Protein AF-A0A497IGQ2-F1 (afdb_monomer_lite)

Structure (mmCIF,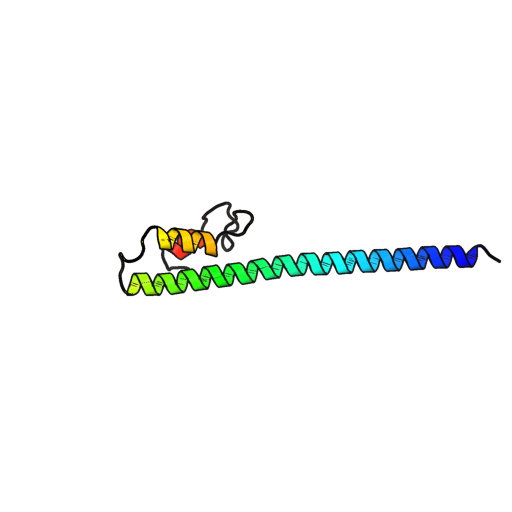 N/CA/C/O backbone):
data_AF-A0A497IGQ2-F1
#
_entry.id   AF-A0A497IGQ2-F1
#
loop_
_atom_site.group_PDB
_atom_site.id
_atom_site.type_symbol
_atom_site.label_atom_id
_atom_site.label_alt_id
_atom_site.label_comp_id
_atom_site.label_asym_id
_atom_site.label_entity_id
_atom_site.label_seq_id
_atom_site.pdbx_PDB_ins_code
_atom_site.Cartn_x
_atom_site.Cartn_y
_atom_site.Cartn_z
_atom_site.occupancy
_atom_site.B_iso_or_equiv
_atom_site.auth_seq_id
_atom_site.auth_comp_id
_atom_site.auth_asym_id
_atom_site.auth_atom_id
_atom_site.pdbx_PDB_model_num
ATOM 1 N N . MET A 1 1 ? -37.946 -3.714 52.443 1.00 49.78 1 MET A N 1
ATOM 2 C CA . MET A 1 1 ? -36.500 -3.539 52.166 1.00 49.78 1 MET A CA 1
ATOM 3 C C . MET A 1 1 ? -35.970 -4.468 51.050 1.00 49.78 1 MET A C 1
ATOM 5 O O . MET A 1 1 ? -34.828 -4.883 51.123 1.00 49.78 1 MET A O 1
ATOM 9 N N . LYS A 1 2 ? -36.745 -4.799 49.996 1.00 54.12 2 LYS A N 1
ATOM 10 C CA . LYS A 1 2 ? -36.279 -5.666 48.879 1.00 54.12 2 LYS A CA 1
ATOM 11 C C . LYS A 1 2 ? -36.081 -4.937 47.535 1.00 54.12 2 LYS A C 1
ATOM 13 O O . LYS A 1 2 ? -35.530 -5.515 46.613 1.00 54.12 2 LYS A O 1
ATOM 18 N N . ALA A 1 3 ? -36.521 -3.680 47.420 1.00 53.00 3 ALA A N 1
ATOM 19 C CA . ALA A 1 3 ? -36.462 -2.915 46.169 1.00 53.00 3 ALA A CA 1
ATOM 20 C C . ALA A 1 3 ? -35.161 -2.105 45.986 1.00 53.00 3 ALA A C 1
ATOM 22 O O . ALA A 1 3 ? -34.779 -1.829 44.855 1.00 53.00 3 ALA A O 1
ATOM 23 N N . GLN A 1 4 ? -34.458 -1.754 47.072 1.00 56.03 4 GLN A N 1
ATOM 24 C CA . GLN A 1 4 ? -33.190 -1.007 46.992 1.00 56.03 4 GLN A CA 1
ATOM 25 C C . GLN A 1 4 ? -32.068 -1.840 46.358 1.00 56.03 4 GLN A C 1
ATOM 27 O O . GLN A 1 4 ? -31.356 -1.345 45.494 1.00 56.03 4 GLN A O 1
ATOM 32 N N . THR A 1 5 ? -31.994 -3.131 46.686 1.00 60.50 5 THR A N 1
ATOM 33 C CA . THR A 1 5 ? -30.970 -4.052 46.168 1.00 60.50 5 THR A CA 1
ATOM 34 C C . THR A 1 5 ? -31.113 -4.316 44.665 1.00 60.50 5 THR A C 1
ATOM 36 O O . THR A 1 5 ? -30.126 -4.562 43.979 1.00 60.50 5 THR A O 1
ATOM 39 N N . ALA A 1 6 ? -32.338 -4.246 44.132 1.00 63.81 6 ALA A N 1
ATOM 40 C CA . ALA A 1 6 ? -32.607 -4.438 42.707 1.00 63.81 6 ALA A CA 1
ATOM 41 C C . ALA A 1 6 ? -32.174 -3.228 41.860 1.00 63.81 6 ALA A C 1
ATOM 43 O O . ALA A 1 6 ? -31.665 -3.406 40.754 1.00 63.81 6 ALA A O 1
ATOM 44 N N . MET A 1 7 ? -32.332 -2.004 42.384 1.00 66.56 7 MET A N 1
ATOM 45 C CA . MET A 1 7 ? -31.841 -0.801 41.704 1.00 66.56 7 MET A CA 1
ATOM 46 C C . MET A 1 7 ? -30.314 -0.754 41.659 1.00 66.56 7 MET A C 1
ATOM 48 O O . MET A 1 7 ? -29.754 -0.435 40.615 1.00 66.56 7 MET A O 1
ATOM 52 N N . GLU A 1 8 ? -29.634 -1.122 42.746 1.00 68.69 8 GLU A N 1
ATOM 53 C CA . GLU A 1 8 ? -28.165 -1.173 42.770 1.00 68.69 8 GLU A CA 1
ATOM 54 C C . GLU A 1 8 ? -27.611 -2.154 41.728 1.00 68.69 8 GLU A C 1
ATOM 56 O O . GLU A 1 8 ? -26.659 -1.832 41.018 1.00 68.69 8 GLU A O 1
ATOM 61 N N . TYR A 1 9 ? -28.258 -3.311 41.560 1.00 75.75 9 TYR A N 1
ATOM 62 C CA . TYR A 1 9 ? -27.878 -4.297 40.545 1.00 75.75 9 TYR A CA 1
ATOM 63 C C . TYR A 1 9 ? -28.080 -3.795 39.108 1.00 75.75 9 TYR A C 1
ATOM 65 O O . TYR A 1 9 ? -27.247 -4.056 38.236 1.00 75.75 9 TYR A O 1
ATOM 73 N N . LEU A 1 10 ? -29.161 -3.053 38.847 1.00 79.19 10 LEU A N 1
ATOM 74 C CA . LEU A 1 10 ? -29.413 -2.445 37.535 1.00 79.19 10 LEU A CA 1
ATOM 75 C C . LEU A 1 10 ? -28.376 -1.370 37.192 1.00 79.19 10 LEU A C 1
ATOM 77 O O . LEU A 1 10 ? -27.902 -1.306 36.059 1.00 79.19 10 LEU A O 1
ATOM 81 N N . VAL A 1 11 ? -27.976 -0.560 38.172 1.00 82.88 11 VAL A N 1
ATOM 82 C CA . VAL A 1 11 ? -26.938 0.461 37.973 1.00 82.88 11 VAL A CA 1
ATOM 83 C C . VAL A 1 11 ? -25.580 -0.195 37.717 1.00 82.88 11 VAL A C 1
ATOM 85 O O . VAL A 1 11 ? -24.898 0.166 36.760 1.00 82.88 11 VAL A O 1
ATOM 88 N N . LEU A 1 12 ? -25.210 -1.207 38.506 1.00 82.31 12 LEU A N 1
ATOM 89 C CA . LEU A 1 12 ? -23.964 -1.957 38.318 1.00 82.31 12 LEU A CA 1
ATOM 90 C C . LEU A 1 12 ? -23.889 -2.624 36.941 1.00 82.31 12 LEU A C 1
ATOM 92 O O . LEU A 1 12 ? -22.876 -2.506 36.254 1.00 82.31 12 LEU A O 1
ATOM 96 N N . THR A 1 13 ? -24.961 -3.281 36.503 1.00 82.12 13 THR A N 1
ATOM 97 C CA . THR A 1 13 ? -24.997 -3.931 35.182 1.00 82.12 13 THR A CA 1
ATOM 98 C C . THR A 1 13 ? -24.917 -2.922 34.036 1.00 82.12 13 THR A C 1
ATOM 100 O O . THR A 1 13 ? -24.182 -3.161 33.078 1.00 82.12 13 THR A O 1
ATOM 103 N N . ALA A 1 14 ? -25.580 -1.767 34.147 1.00 82.44 14 ALA A N 1
ATOM 104 C CA . ALA A 1 14 ? -25.483 -0.692 33.157 1.00 82.44 14 ALA A CA 1
ATOM 105 C C . ALA A 1 14 ? -24.066 -0.092 33.067 1.00 82.44 14 ALA A C 1
ATOM 107 O O . ALA A 1 14 ? -23.559 0.154 31.968 1.00 82.44 14 ALA A O 1
ATOM 108 N N . VAL A 1 15 ? -23.395 0.101 34.206 1.00 85.38 15 VAL A N 1
ATOM 109 C CA . VAL A 1 15 ? -22.004 0.585 34.250 1.00 85.38 15 VAL A CA 1
ATOM 110 C C . VAL A 1 15 ? -21.049 -0.436 33.628 1.00 85.38 15 VAL A C 1
ATOM 112 O O . VAL A 1 15 ? -20.199 -0.079 32.818 1.00 85.38 15 VAL A O 1
ATOM 115 N N . VAL A 1 16 ? -21.211 -1.724 33.933 1.00 86.50 16 VAL A N 1
ATOM 116 C CA . VAL A 1 16 ? -20.370 -2.772 33.334 1.00 86.50 16 VAL A CA 1
ATOM 117 C C . VAL A 1 16 ? -20.580 -2.847 31.819 1.00 86.50 16 VAL A C 1
ATOM 119 O O . VAL A 1 16 ? -19.604 -2.881 31.072 1.00 86.50 16 VAL A O 1
ATOM 122 N N . LEU A 1 17 ? -21.829 -2.806 31.346 1.00 85.62 17 LEU A N 1
ATOM 123 C CA . LEU A 1 17 ? -22.141 -2.821 29.912 1.00 85.62 17 LEU A CA 1
ATOM 124 C C . LEU A 1 17 ? -21.536 -1.622 29.175 1.00 85.62 17 LEU A C 1
ATOM 126 O O . LEU A 1 17 ? -20.938 -1.796 28.114 1.00 85.62 17 LEU A O 1
ATOM 130 N N . THR A 1 18 ? -21.639 -0.423 29.751 1.00 82.12 18 THR A N 1
ATOM 131 C CA . THR A 1 18 ? -21.052 0.786 29.155 1.00 82.12 18 THR A CA 1
ATOM 132 C C . THR A 1 18 ? -19.528 0.703 29.089 1.00 82.12 18 THR A C 1
ATOM 134 O O . THR A 1 18 ? -18.958 0.958 28.025 1.00 82.12 18 THR A O 1
ATOM 137 N N . ILE A 1 19 ? -18.858 0.246 30.152 1.00 85.62 19 ILE A N 1
ATOM 138 C CA . ILE A 1 19 ? -17.400 0.034 30.141 1.00 85.62 19 ILE A CA 1
ATOM 139 C C . ILE A 1 19 ? -17.003 -0.966 29.048 1.00 85.62 19 ILE A C 1
ATOM 141 O O . ILE A 1 19 ? -16.099 -0.677 28.264 1.00 85.62 19 ILE A O 1
ATOM 145 N N . VAL A 1 20 ? -17.698 -2.104 28.942 1.00 85.38 20 VAL A N 1
ATOM 146 C CA . VAL A 1 20 ? -17.419 -3.116 27.909 1.00 85.38 20 VAL A CA 1
ATOM 147 C C . VAL A 1 20 ? -17.550 -2.514 26.511 1.00 85.38 20 VAL A C 1
ATOM 149 O O . VAL A 1 20 ? -16.637 -2.668 25.702 1.00 85.38 20 VAL A O 1
ATOM 152 N N . THR A 1 21 ? -18.620 -1.763 26.232 1.00 82.19 21 THR A N 1
ATOM 153 C CA . THR A 1 21 ? -18.795 -1.127 24.915 1.00 82.19 21 THR A CA 1
ATOM 154 C C . THR A 1 21 ? -17.698 -0.119 24.581 1.00 82.19 21 THR A C 1
ATOM 156 O O . THR A 1 21 ? -17.203 -0.119 23.454 1.00 82.19 21 THR A O 1
ATOM 159 N N . VAL A 1 22 ? -17.263 0.698 25.546 1.00 81.31 22 VAL A N 1
ATOM 160 C CA . VAL A 1 22 ? -16.182 1.675 25.337 1.00 81.31 22 VAL A CA 1
ATOM 161 C C . VAL A 1 22 ? -14.856 0.967 25.065 1.00 81.31 22 VAL A C 1
ATOM 163 O O . VAL A 1 22 ? -14.152 1.324 24.121 1.00 81.31 22 VAL A O 1
ATOM 166 N N . VAL A 1 23 ? -14.532 -0.071 25.840 1.00 80.00 23 VAL A N 1
ATOM 167 C CA . VAL A 1 23 ? -13.304 -0.858 25.656 1.00 80.00 23 VAL A CA 1
ATOM 168 C C . VAL A 1 23 ? -13.306 -1.560 24.297 1.00 80.00 23 VAL A C 1
ATOM 170 O O . VAL A 1 23 ? -12.320 -1.476 23.566 1.00 80.00 23 VAL A O 1
ATOM 173 N N . SER A 1 24 ? -14.418 -2.188 23.903 1.00 77.50 24 SER A N 1
ATOM 174 C CA . SER A 1 24 ? -14.545 -2.809 22.579 1.00 77.50 24 SE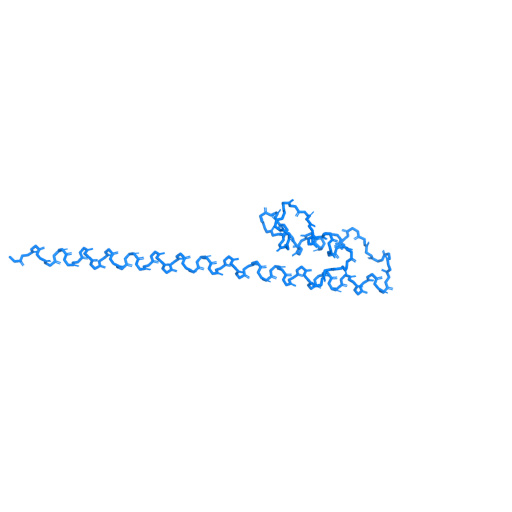R A CA 1
ATOM 175 C C . SER A 1 24 ? -14.378 -1.795 21.445 1.00 77.50 24 SER A C 1
ATOM 177 O O . SER A 1 24 ? -13.705 -2.090 20.456 1.00 77.50 24 SER A O 1
ATOM 179 N N . TYR A 1 25 ? -14.935 -0.589 21.592 1.00 74.06 25 TYR A N 1
ATOM 180 C CA . TYR A 1 25 ? -14.805 0.468 20.590 1.00 74.06 25 TYR A CA 1
ATOM 181 C C . TYR A 1 25 ? -13.355 0.947 20.442 1.00 74.06 25 TYR A C 1
ATOM 183 O O . TYR A 1 25 ? -12.869 1.074 19.320 1.00 74.06 25 TYR A O 1
ATOM 191 N N . MET A 1 26 ? -12.644 1.134 21.561 1.00 67.94 26 MET A N 1
ATOM 192 C CA . MET A 1 26 ? -11.224 1.514 21.579 1.00 67.94 26 MET A CA 1
ATOM 193 C C . MET A 1 26 ? -10.320 0.454 20.926 1.00 67.94 26 MET A C 1
ATOM 195 O O . MET A 1 26 ? -9.381 0.795 20.208 1.00 67.94 26 MET A O 1
ATOM 199 N N . ILE A 1 27 ? -10.607 -0.837 21.129 1.00 68.38 27 ILE A N 1
ATOM 200 C CA . ILE A 1 27 ? -9.850 -1.933 20.499 1.00 68.38 27 ILE A CA 1
ATOM 201 C C . ILE A 1 27 ? -10.061 -1.931 18.975 1.00 68.38 27 ILE A C 1
ATOM 203 O O . ILE A 1 27 ? -9.105 -2.072 18.208 1.00 68.38 27 ILE A O 1
ATOM 207 N N . LEU A 1 28 ? -11.298 -1.724 18.514 1.00 62.59 28 LEU A N 1
ATOM 208 C CA . LEU A 1 28 ? -11.630 -1.681 17.086 1.00 62.59 28 LEU A CA 1
ATOM 209 C C . LEU A 1 28 ? -10.980 -0.490 16.365 1.00 62.59 28 LEU A C 1
ATOM 211 O O . LEU A 1 28 ? -10.496 -0.647 15.242 1.00 62.59 28 LEU A O 1
ATOM 215 N N . THR A 1 29 ? -10.937 0.690 16.987 1.00 59.69 29 THR A N 1
ATOM 216 C CA . THR A 1 29 ? -10.277 1.869 16.402 1.00 59.69 29 THR A CA 1
ATOM 217 C C . THR A 1 29 ? -8.758 1.723 16.362 1.00 59.69 29 THR A C 1
ATOM 219 O O . THR A 1 29 ? -8.156 2.032 15.332 1.00 59.69 29 THR A O 1
ATOM 222 N N . ALA A 1 30 ? -8.134 1.172 17.408 1.00 56.69 30 ALA A N 1
ATOM 223 C CA . ALA A 1 30 ? -6.695 0.890 17.415 1.00 56.69 30 ALA A CA 1
ATOM 224 C C . ALA A 1 30 ? -6.289 -0.131 16.331 1.00 56.69 30 ALA A C 1
ATOM 226 O O . ALA A 1 30 ? -5.251 0.012 15.679 1.00 56.69 30 ALA A O 1
ATOM 227 N N . SER A 1 31 ? -7.144 -1.125 16.076 1.00 53.94 31 SER A N 1
ATOM 228 C CA . SER A 1 31 ? -6.913 -2.148 15.045 1.00 53.94 31 SER A CA 1
ATOM 229 C C . SER A 1 31 ? -6.870 -1.554 13.630 1.00 53.94 31 SER A C 1
ATOM 231 O O . SER A 1 31 ? -6.046 -1.956 12.811 1.00 53.94 31 SER A O 1
ATOM 233 N N . LYS A 1 32 ? -7.716 -0.554 13.345 1.00 53.12 32 LYS A N 1
ATOM 234 C CA . LYS A 1 32 ? -7.758 0.121 12.036 1.00 53.12 32 LYS A CA 1
ATOM 235 C C . LYS A 1 32 ? -6.519 0.980 11.775 1.00 53.12 32 LYS A C 1
ATOM 237 O O . LYS A 1 32 ? -5.976 0.930 10.676 1.00 53.12 32 LYS A O 1
ATOM 242 N N . ALA A 1 33 ? -6.040 1.701 12.789 1.00 51.62 33 ALA A N 1
ATOM 243 C CA . ALA A 1 33 ? -4.825 2.513 12.677 1.00 51.62 33 ALA A CA 1
ATOM 244 C C . ALA A 1 33 ? -3.564 1.654 12.456 1.00 51.62 33 ALA A C 1
ATOM 246 O O . ALA A 1 33 ? -2.664 2.038 11.713 1.00 51.62 33 ALA A O 1
ATOM 247 N N . SER A 1 34 ? -3.525 0.460 13.056 1.00 54.66 34 SER A N 1
ATOM 248 C CA . SER A 1 34 ? -2.399 -0.477 12.934 1.00 54.66 34 SER A CA 1
ATOM 249 C C . SER A 1 34 ? -2.320 -1.141 11.549 1.00 54.66 34 SER A C 1
ATOM 251 O O . SER A 1 34 ? -1.236 -1.443 11.058 1.00 54.66 34 SER A O 1
ATOM 253 N N . GLY A 1 35 ? -3.467 -1.368 10.898 1.00 54.53 35 GLY A N 1
ATOM 254 C C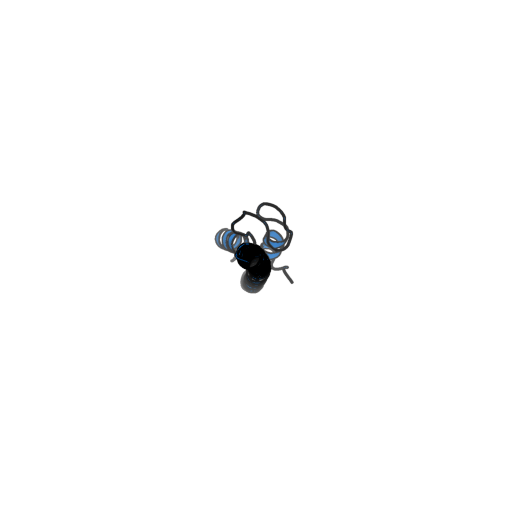A . GLY A 1 35 ? -3.516 -1.945 9.549 1.00 54.53 35 GLY A CA 1
ATOM 255 C C . GLY A 1 35 ? -3.046 -0.979 8.457 1.00 54.53 35 GLY A C 1
ATOM 256 O O . GLY A 1 35 ? -2.402 -1.403 7.493 1.00 54.53 35 GLY A O 1
ATOM 257 N N . GLN A 1 36 ? -3.320 0.319 8.626 1.00 59.66 36 GLN A N 1
ATOM 258 C CA . GLN A 1 36 ? -2.861 1.357 7.699 1.00 59.66 36 GLN A CA 1
ATOM 259 C C . GLN A 1 36 ? -1.343 1.527 7.747 1.00 59.66 36 GLN A C 1
ATOM 261 O O . GLN A 1 36 ? -0.706 1.536 6.699 1.00 59.66 36 GLN A O 1
ATOM 266 N N . THR A 1 37 ? -0.742 1.558 8.938 1.00 64.62 37 THR A N 1
ATOM 267 C CA . THR A 1 37 ? 0.716 1.707 9.081 1.00 64.62 37 THR A CA 1
ATOM 268 C C . THR A 1 37 ? 1.493 0.501 8.552 1.00 64.62 37 THR A C 1
ATOM 270 O O . THR A 1 37 ? 2.530 0.673 7.913 1.00 64.62 37 THR A O 1
ATOM 273 N N . ALA A 1 38 ? 0.984 -0.722 8.743 1.00 67.38 38 ALA A N 1
ATOM 274 C CA . ALA A 1 38 ? 1.600 -1.923 8.175 1.00 67.38 38 ALA A CA 1
ATOM 275 C C . ALA A 1 38 ? 1.526 -1.955 6.635 1.00 67.38 38 ALA A C 1
ATOM 277 O O . ALA A 1 38 ? 2.504 -2.316 5.972 1.00 67.38 38 ALA A O 1
ATOM 278 N N . SER A 1 39 ? 0.392 -1.548 6.056 1.00 70.94 39 SER A N 1
ATOM 279 C CA . SER A 1 39 ? 0.234 -1.488 4.594 1.00 70.94 39 SER A CA 1
ATOM 280 C C . SER A 1 39 ? 1.076 -0.370 3.979 1.00 70.94 39 SER A C 1
ATOM 282 O O . SER A 1 39 ? 1.723 -0.585 2.958 1.00 70.94 39 SER A O 1
ATOM 284 N N . GLU A 1 40 ? 1.164 0.789 4.636 1.00 76.94 40 GLU A N 1
ATOM 285 C CA . GLU A 1 40 ? 2.023 1.894 4.201 1.00 76.94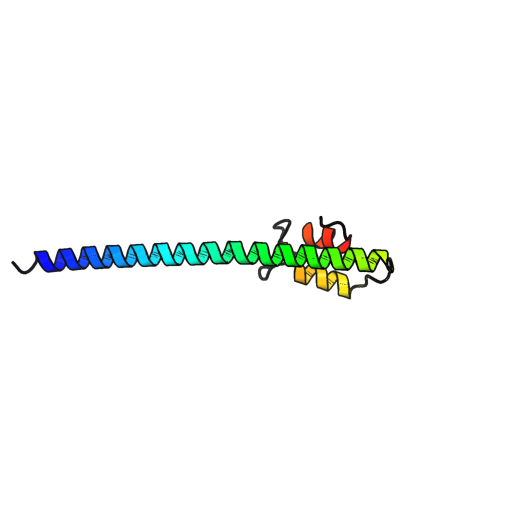 40 GLU A CA 1
ATOM 286 C C . GLU A 1 40 ? 3.503 1.486 4.182 1.00 76.94 40 GLU A C 1
ATOM 288 O O . GLU A 1 40 ? 4.214 1.712 3.199 1.00 76.94 40 GLU A O 1
ATOM 293 N N . MET A 1 41 ? 3.963 0.817 5.244 1.00 79.69 41 MET A N 1
ATOM 294 C CA . MET A 1 41 ? 5.328 0.299 5.324 1.00 79.69 41 MET A CA 1
ATOM 295 C C . MET A 1 41 ? 5.601 -0.741 4.228 1.00 79.69 41 MET A C 1
ATOM 297 O O . MET A 1 41 ? 6.679 -0.734 3.633 1.00 79.69 41 MET A O 1
ATOM 301 N N . THR A 1 42 ? 4.621 -1.593 3.918 1.00 83.44 42 THR A N 1
ATOM 302 C CA . THR A 1 42 ? 4.730 -2.588 2.839 1.00 83.44 42 THR A CA 1
ATOM 303 C C . THR A 1 42 ? 4.819 -1.912 1.468 1.00 83.44 42 THR A C 1
ATOM 305 O O . THR A 1 42 ? 5.721 -2.232 0.699 1.00 83.44 42 THR A O 1
ATOM 308 N N . CYS A 1 43 ? 3.972 -0.915 1.191 1.00 83.25 43 CYS A N 1
ATOM 309 C CA . CYS A 1 43 ? 4.015 -0.115 -0.036 1.00 83.25 43 CYS A CA 1
ATOM 310 C C . CYS A 1 43 ? 5.384 0.568 -0.233 1.00 83.25 43 CYS A C 1
ATOM 312 O O . CYS A 1 43 ? 5.992 0.457 -1.300 1.00 83.25 43 CYS A O 1
ATOM 314 N N . ARG A 1 44 ? 5.932 1.196 0.819 1.00 82.88 44 ARG A N 1
ATOM 315 C CA . ARG A 1 44 ? 7.276 1.811 0.809 1.00 82.88 44 ARG A CA 1
ATOM 316 C C . ARG A 1 44 ? 8.396 0.792 0.581 1.00 82.88 44 ARG A C 1
ATOM 318 O O . ARG A 1 44 ? 9.327 1.054 -0.186 1.00 82.88 44 ARG A O 1
ATOM 325 N N . ALA A 1 45 ? 8.318 -0.373 1.223 1.00 83.00 45 ALA A N 1
ATOM 326 C CA . ALA A 1 45 ? 9.296 -1.445 1.052 1.00 83.00 45 ALA A CA 1
ATOM 327 C C . ALA A 1 45 ? 9.281 -2.003 -0.380 1.00 83.00 45 ALA A C 1
ATOM 329 O O . ALA A 1 45 ? 10.342 -2.150 -0.993 1.00 83.00 45 ALA A O 1
ATOM 330 N N . THR A 1 46 ? 8.092 -2.237 -0.947 1.00 83.75 46 THR A N 1
ATOM 331 C CA . THR A 1 46 ? 7.932 -2.661 -2.342 1.00 83.75 46 THR A CA 1
ATOM 332 C C . THR A 1 46 ? 8.496 -1.610 -3.294 1.00 83.75 46 THR A C 1
ATOM 334 O O . THR A 1 46 ? 9.342 -1.952 -4.117 1.00 83.75 46 THR A O 1
ATOM 337 N N . ALA A 1 47 ? 8.154 -0.330 -3.123 1.00 82.38 47 ALA A N 1
ATOM 338 C CA . ALA A 1 47 ? 8.703 0.762 -3.933 1.00 82.38 47 ALA A CA 1
ATOM 339 C C . ALA A 1 47 ? 10.241 0.848 -3.865 1.00 82.38 47 ALA A C 1
ATOM 341 O O . ALA A 1 47 ? 10.907 1.080 -4.873 1.00 82.38 47 ALA A O 1
ATOM 342 N N . SER A 1 48 ? 10.828 0.608 -2.691 1.00 81.75 48 SER A N 1
ATOM 343 C CA . SER A 1 48 ? 12.287 0.604 -2.516 1.00 81.75 48 SER A CA 1
ATOM 344 C C . SER A 1 48 ? 12.952 -0.568 -3.240 1.00 81.75 48 SER A C 1
ATOM 346 O O . SER A 1 48 ? 13.968 -0.384 -3.914 1.00 81.75 48 SER A O 1
ATOM 348 N N . SER A 1 49 ? 12.359 -1.764 -3.155 1.00 79.50 49 SER A N 1
ATOM 349 C CA . SER A 1 49 ? 12.818 -2.929 -3.926 1.00 79.50 49 SER A CA 1
ATOM 350 C C . SER A 1 49 ? 12.704 -2.698 -5.438 1.00 79.50 49 SER A C 1
ATOM 352 O O . SER A 1 49 ? 13.563 -3.127 -6.204 1.00 79.50 49 SER A O 1
ATOM 354 N N . TYR A 1 50 ? 11.699 -1.926 -5.848 1.00 78.44 50 TYR A N 1
ATOM 355 C CA . TYR A 1 50 ? 11.451 -1.537 -7.230 1.00 78.44 50 TYR A CA 1
ATOM 356 C C . TYR A 1 50 ? 12.504 -0.567 -7.759 1.00 78.44 50 TYR A C 1
ATOM 358 O O . TYR A 1 50 ? 13.060 -0.765 -8.835 1.00 78.44 50 TYR A O 1
ATOM 366 N N . LYS A 1 51 ? 12.845 0.455 -6.966 1.00 78.44 51 LYS A N 1
ATOM 367 C CA . LYS A 1 51 ? 13.916 1.403 -7.287 1.00 78.44 51 LYS A CA 1
ATOM 368 C C . LYS A 1 51 ? 15.245 0.683 -7.519 1.00 78.44 51 LYS A C 1
ATOM 370 O O . LYS A 1 51 ? 15.958 1.013 -8.460 1.00 78.44 51 LYS A O 1
ATOM 375 N N . LEU A 1 52 ? 15.554 -0.320 -6.693 1.00 78.44 52 LEU A N 1
ATOM 376 C CA . LEU A 1 52 ? 16.736 -1.171 -6.857 1.00 78.44 52 LEU A CA 1
ATOM 377 C C . LEU A 1 52 ? 16.688 -1.985 -8.159 1.00 78.44 52 LEU A C 1
ATOM 379 O O . LEU A 1 52 ? 17.698 -2.058 -8.854 1.00 78.44 52 LEU A O 1
ATOM 383 N N . ALA A 1 53 ? 15.529 -2.551 -8.507 1.00 76.75 53 ALA A N 1
ATOM 384 C CA . ALA A 1 53 ? 15.349 -3.299 -9.751 1.00 76.75 53 ALA A CA 1
ATOM 385 C C . ALA A 1 53 ? 15.510 -2.406 -10.996 1.00 76.75 53 ALA A C 1
ATOM 387 O O . ALA A 1 53 ? 16.281 -2.760 -11.880 1.00 76.75 53 ALA A O 1
ATOM 388 N N . ILE A 1 54 ? 14.889 -1.218 -11.023 1.00 74.44 54 ILE A N 1
ATOM 389 C CA . ILE A 1 54 ? 15.038 -0.232 -12.114 1.00 74.44 54 ILE A CA 1
ATOM 390 C C . ILE A 1 54 ? 16.490 0.245 -12.242 1.00 74.44 54 ILE A C 1
ATOM 392 O O . ILE A 1 54 ? 16.990 0.450 -13.345 1.00 74.44 54 ILE A O 1
ATOM 396 N N . MET A 1 55 ? 17.180 0.448 -11.116 1.00 76.94 55 MET A N 1
ATOM 397 C CA . MET A 1 55 ? 18.595 0.831 -11.124 1.00 76.94 55 MET A CA 1
ATOM 398 C C . MET A 1 55 ? 19.496 -0.265 -11.699 1.00 76.94 55 MET A C 1
ATOM 400 O O . MET A 1 55 ? 20.521 0.056 -12.298 1.00 76.94 55 MET A O 1
ATOM 404 N N . ALA A 1 56 ? 19.138 -1.536 -11.502 1.00 79.81 56 ALA A N 1
ATOM 405 C CA . ALA A 1 56 ? 19.867 -2.671 -12.057 1.00 79.81 56 ALA A CA 1
ATOM 406 C C . ALA A 1 56 ? 19.556 -2.877 -13.547 1.00 79.81 56 ALA A C 1
ATOM 408 O O . ALA A 1 56 ? 20.470 -3.129 -14.331 1.00 79.81 56 ALA A O 1
ATOM 409 N N . ASP A 1 57 ? 18.289 -2.740 -13.934 1.00 74.62 57 ASP A N 1
ATOM 410 C CA . ASP A 1 57 ? 17.832 -2.799 -15.316 1.00 74.62 57 ASP A CA 1
ATOM 411 C C . ASP A 1 57 ? 16.568 -1.926 -15.477 1.00 74.62 57 ASP A C 1
ATOM 413 O O . ASP A 1 57 ? 15.511 -2.251 -14.925 1.00 74.62 57 ASP A O 1
ATOM 417 N N . PRO A 1 58 ? 16.639 -0.820 -16.242 1.00 67.25 58 PRO A N 1
ATOM 418 C CA . PRO A 1 58 ? 15.520 0.107 -16.399 1.00 67.25 58 PRO A CA 1
ATOM 419 C C . PRO A 1 58 ? 14.323 -0.489 -17.156 1.00 67.25 58 PRO A C 1
ATOM 421 O O . PRO A 1 58 ? 13.244 0.099 -17.121 1.00 67.25 58 PRO A O 1
ATOM 424 N N . ASN A 1 59 ? 14.491 -1.641 -17.813 1.00 69.06 59 ASN A N 1
ATOM 425 C CA . ASN A 1 59 ? 13.440 -2.374 -18.517 1.00 69.06 59 ASN A CA 1
ATOM 426 C C . ASN A 1 59 ? 12.996 -3.642 -17.774 1.00 69.06 59 ASN A C 1
ATOM 428 O O . ASN A 1 59 ? 12.037 -4.276 -18.204 1.00 69.06 59 ASN A O 1
ATOM 432 N N . ALA A 1 60 ? 13.646 -4.026 -16.668 1.00 60.69 60 ALA A N 1
ATOM 433 C CA . ALA A 1 60 ? 13.238 -5.201 -15.891 1.00 60.69 60 ALA A CA 1
ATOM 434 C C . ALA A 1 60 ? 11.877 -5.030 -15.212 1.00 60.69 60 ALA A C 1
ATOM 436 O O . ALA A 1 60 ? 11.325 -6.005 -14.695 1.00 60.69 60 ALA A O 1
ATOM 437 N N . CYS A 1 61 ? 11.332 -3.811 -15.201 1.00 59.66 61 CYS A N 1
ATOM 438 C CA . CYS A 1 61 ? 10.018 -3.585 -14.649 1.00 59.66 61 CYS A CA 1
ATOM 439 C C . CYS A 1 61 ? 8.904 -3.711 -15.684 1.00 59.66 61 CYS A C 1
ATOM 441 O O . CYS A 1 61 ? 8.572 -2.786 -16.419 1.00 59.66 61 CYS A O 1
ATOM 443 N N . ASP A 1 62 ? 8.341 -4.915 -15.690 1.00 62.84 62 ASP A N 1
ATOM 444 C CA . ASP A 1 62 ? 7.247 -5.358 -16.540 1.00 62.84 62 ASP A CA 1
ATOM 445 C C . ASP A 1 62 ? 5.896 -5.314 -15.790 1.00 62.84 62 ASP A C 1
ATOM 447 O O . ASP A 1 62 ? 5.819 -4.969 -14.604 1.00 62.84 62 ASP A O 1
ATOM 451 N N . ALA A 1 63 ? 4.810 -5.724 -16.448 1.00 66.38 63 ALA A N 1
ATOM 452 C CA . ALA A 1 63 ? 3.446 -5.699 -15.899 1.00 66.38 63 ALA A CA 1
ATOM 453 C C . ALA A 1 63 ? 3.279 -6.454 -14.557 1.00 66.38 63 ALA A C 1
ATOM 455 O O . ALA A 1 63 ? 2.337 -6.203 -13.800 1.00 66.38 63 ALA A O 1
ATOM 456 N N . GLU A 1 64 ? 4.182 -7.385 -14.232 1.00 64.94 64 GLU A N 1
ATOM 457 C CA . GLU A 1 64 ? 4.215 -8.053 -12.925 1.00 64.94 64 GLU A CA 1
ATOM 458 C C . GLU A 1 64 ? 4.528 -7.098 -11.774 1.00 64.94 64 GLU A C 1
ATOM 460 O O . GLU A 1 64 ? 3.924 -7.201 -10.701 1.00 64.94 64 GLU A O 1
ATOM 465 N N . CYS A 1 65 ? 5.438 -6.149 -11.978 1.00 65.69 65 CYS A N 1
ATOM 466 C CA . CYS A 1 65 ? 5.833 -5.262 -10.901 1.00 65.69 65 CYS A CA 1
ATOM 467 C C . CYS A 1 65 ? 4.789 -4.127 -10.719 1.00 65.69 65 CYS A C 1
ATOM 469 O O . CYS A 1 65 ? 4.529 -3.732 -9.581 1.00 65.69 65 CYS A O 1
ATOM 471 N N . GLU A 1 66 ? 4.055 -3.708 -11.764 1.00 71.31 66 GLU A N 1
ATOM 472 C CA . GLU A 1 66 ? 2.842 -2.877 -11.589 1.00 71.31 66 GLU A CA 1
ATOM 473 C C . GLU A 1 66 ? 1.805 -3.547 -10.676 1.00 71.31 66 GLU A C 1
ATOM 475 O O . GLU A 1 66 ? 1.291 -2.906 -9.756 1.00 71.31 66 GLU A O 1
ATOM 480 N N . LYS A 1 67 ? 1.544 -4.846 -10.878 1.00 78.50 67 LYS A N 1
ATOM 481 C CA . LYS A 1 67 ? 0.621 -5.616 -10.028 1.00 78.50 67 LYS A CA 1
ATOM 482 C C . LYS A 1 67 ? 1.116 -5.733 -8.590 1.00 78.50 67 LYS A C 1
ATOM 484 O O . LYS A 1 67 ? 0.306 -5.730 -7.665 1.00 78.50 67 LYS A O 1
ATOM 489 N N . ALA A 1 68 ? 2.428 -5.848 -8.386 1.00 79.62 68 ALA A N 1
ATOM 490 C CA . ALA A 1 68 ? 3.015 -5.894 -7.050 1.00 79.62 68 ALA A CA 1
ATOM 491 C C . ALA A 1 68 ? 2.835 -4.562 -6.303 1.00 79.62 68 ALA A C 1
ATOM 493 O O . ALA A 1 68 ? 2.429 -4.580 -5.142 1.00 79.62 68 ALA A O 1
ATOM 494 N N . CYS A 1 69 ? 3.063 -3.423 -6.968 1.00 78.44 69 CYS A N 1
ATOM 495 C CA . CYS A 1 69 ? 2.801 -2.099 -6.395 1.00 78.44 69 CYS A CA 1
ATOM 496 C C . CYS A 1 69 ? 1.310 -1.883 -6.110 1.00 78.44 69 CYS A C 1
ATOM 498 O O . CYS A 1 69 ? 0.973 -1.432 -5.020 1.00 78.44 69 CYS A O 1
ATOM 500 N N . GLU A 1 70 ? 0.407 -2.253 -7.026 1.00 81.94 70 GLU A N 1
ATOM 501 C CA . GLU A 1 70 ? -1.039 -2.191 -6.761 1.00 81.94 70 GLU A CA 1
ATOM 502 C C . GLU A 1 70 ? -1.422 -3.028 -5.545 1.00 81.94 70 GLU A C 1
ATOM 504 O O . GLU A 1 70 ? -2.103 -2.545 -4.649 1.00 81.94 70 GLU A O 1
ATOM 509 N N . LYS A 1 71 ? -0.930 -4.263 -5.458 1.00 82.94 71 LYS A N 1
ATOM 510 C CA . LYS A 1 71 ? -1.243 -5.146 -4.333 1.00 82.94 71 LYS A CA 1
ATOM 511 C C . LYS A 1 71 ? -0.662 -4.659 -3.002 1.00 82.94 71 LYS A C 1
ATOM 513 O O . LYS A 1 71 ? -1.232 -4.954 -1.957 1.00 82.94 71 LYS A O 1
ATOM 518 N N . ALA A 1 72 ? 0.478 -3.973 -3.026 1.00 83.62 72 ALA A N 1
ATOM 519 C CA . ALA A 1 72 ? 1.139 -3.469 -1.825 1.00 83.62 72 ALA A CA 1
ATOM 520 C C .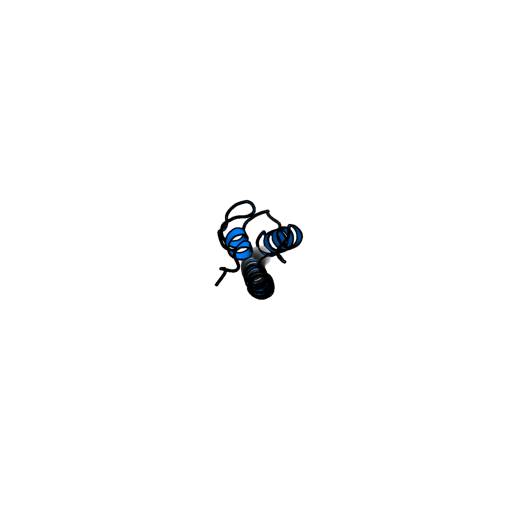 ALA A 1 72 ? 0.588 -2.111 -1.364 1.00 83.62 72 ALA A C 1
ATOM 522 O O . ALA A 1 72 ? 0.556 -1.844 -0.164 1.00 83.62 72 ALA A O 1
ATOM 523 N N . CYS A 1 73 ? 0.179 -1.256 -2.304 1.00 85.94 73 CYS A N 1
ATOM 524 C CA . CYS A 1 73 ? -0.243 0.118 -2.037 1.00 85.94 73 CYS A CA 1
ATOM 525 C C . CYS A 1 73 ? -1.762 0.310 -2.037 1.00 85.94 73 CYS A C 1
ATOM 527 O O . CYS A 1 73 ? -2.214 1.373 -1.626 1.00 85.94 73 CYS A O 1
ATOM 529 N N . VAL A 1 74 ? -2.551 -0.677 -2.465 1.00 86.62 74 VAL A N 1
ATOM 530 C CA . VAL A 1 74 ? -4.017 -0.635 -2.406 1.00 86.62 74 VAL A CA 1
ATOM 531 C C . VAL A 1 74 ? -4.509 -1.564 -1.297 1.00 86.62 74 VAL A C 1
ATOM 533 O O . VAL A 1 74 ? -4.159 -2.743 -1.254 1.00 86.62 74 VAL A O 1
ATOM 536 N N . ASP A 1 75 ? -5.320 -1.031 -0.386 1.00 83.62 75 ASP A N 1
ATOM 537 C CA . ASP A 1 75 ? -5.912 -1.795 0.708 1.00 83.62 75 ASP A CA 1
ATOM 538 C C . ASP A 1 75 ? -7.030 -2.742 0.231 1.00 83.62 75 ASP A C 1
ATOM 540 O O . ASP A 1 75 ? -7.488 -2.712 -0.914 1.00 83.62 75 ASP A O 1
ATOM 544 N N . SER A 1 76 ? -7.538 -3.578 1.139 1.00 82.38 76 SER A N 1
ATOM 545 C CA . SER A 1 76 ? -8.646 -4.500 0.848 1.00 82.38 76 SER A CA 1
ATOM 546 C C . SER A 1 76 ? -9.960 -3.806 0.458 1.00 82.38 76 SER A C 1
ATOM 548 O O . SER A 1 76 ? -10.860 -4.463 -0.063 1.00 82.38 76 SER A O 1
ATOM 550 N N . ASN A 1 77 ? -10.097 -2.505 0.724 1.00 81.75 77 ASN A N 1
ATOM 551 C CA . ASN A 1 77 ? -11.256 -1.698 0.340 1.00 81.75 77 ASN A CA 1
ATOM 552 C C . ASN A 1 77 ? -11.071 -1.051 -1.045 1.00 81.75 77 ASN A C 1
ATOM 554 O O . ASN A 1 77 ? -11.991 -0.395 -1.542 1.00 81.75 77 ASN A O 1
ATOM 558 N N . GLY A 1 78 ? -9.911 -1.245 -1.677 1.00 81.62 78 GLY A N 1
ATOM 559 C CA . GLY A 1 78 ? -9.575 -0.664 -2.966 1.00 81.62 78 GLY A CA 1
ATOM 560 C C . GLY A 1 78 ? -9.098 0.783 -2.872 1.00 81.62 78 GLY A C 1
ATOM 561 O O . GLY A 1 78 ? -9.314 1.524 -3.828 1.00 81.62 78 GLY A O 1
ATOM 562 N N . TYR A 1 79 ? -8.513 1.209 -1.750 1.00 83.56 79 TYR A N 1
ATOM 563 C CA . TYR A 1 79 ? -7.977 2.558 -1.555 1.00 83.56 79 TYR A CA 1
ATOM 564 C C . TYR A 1 79 ? -6.452 2.557 -1.468 1.00 83.56 79 TYR A C 1
ATOM 566 O O . TYR A 1 79 ? -5.857 1.702 -0.817 1.00 83.56 79 TYR A O 1
ATOM 574 N N . ASP A 1 80 ? -5.830 3.554 -2.086 1.00 84.06 80 ASP A N 1
ATOM 575 C CA . ASP A 1 80 ? -4.408 3.833 -1.976 1.00 84.06 80 ASP A CA 1
ATOM 576 C C . ASP A 1 80 ? -4.054 4.197 -0.527 1.00 84.06 80 ASP A C 1
ATOM 578 O O . ASP A 1 80 ? -4.616 5.127 0.054 1.00 84.06 80 ASP A O 1
ATOM 582 N N . VAL A 1 81 ? -3.122 3.460 0.070 1.00 84.00 81 VAL A N 1
ATOM 583 C CA . VAL A 1 81 ? -2.759 3.604 1.489 1.00 84.00 81 VAL A CA 1
ATOM 584 C C . VAL A 1 81 ? -1.920 4.850 1.781 1.00 84.00 81 VAL A C 1
ATOM 586 O O . VAL A 1 81 ? -1.785 5.214 2.945 1.00 84.00 81 VAL A O 1
ATOM 589 N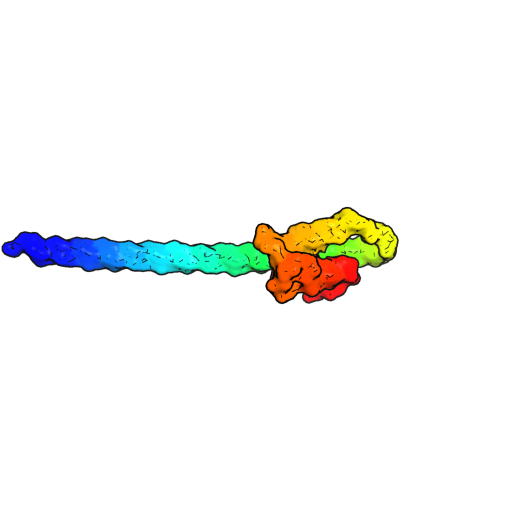 N . ILE A 1 82 ? -1.374 5.507 0.751 1.00 82.50 82 ILE A N 1
ATOM 590 C CA . ILE A 1 82 ? -0.574 6.736 0.869 1.00 82.50 82 ILE A CA 1
ATOM 591 C C . ILE A 1 82 ? -1.448 7.965 0.587 1.00 82.50 82 ILE A C 1
ATOM 593 O O . ILE A 1 82 ? -1.451 8.921 1.358 1.00 82.50 82 ILE A O 1
ATOM 597 N N . GLY A 1 83 ? -2.172 7.953 -0.534 1.00 78.44 83 GLY A N 1
ATOM 598 C CA . GLY A 1 83 ? -2.977 9.075 -1.021 1.00 78.44 83 GLY A CA 1
ATOM 599 C C . GLY A 1 83 ? -4.431 9.067 -0.548 1.00 78.44 83 GLY A C 1
ATOM 600 O O . GLY A 1 83 ? -5.098 10.096 -0.616 1.00 78.44 83 GLY A O 1
ATOM 601 N N . GLY A 1 84 ? -4.946 7.929 -0.072 1.00 78.00 84 GLY A N 1
ATOM 602 C CA . GLY A 1 84 ? -6.353 7.769 0.319 1.00 78.00 84 GLY A CA 1
ATOM 603 C C . GLY A 1 84 ? -7.336 7.765 -0.859 1.00 78.00 84 GLY A C 1
ATOM 604 O O . GLY A 1 84 ? -8.547 7.870 -0.662 1.00 78.00 84 GLY A O 1
ATOM 605 N N . GLU A 1 85 ? -6.833 7.672 -2.089 1.00 79.88 85 GLU A N 1
ATOM 606 C CA . GLU A 1 85 ? -7.617 7.700 -3.325 1.00 79.88 85 GLU A CA 1
ATOM 607 C C . GLU A 1 85 ? -8.172 6.310 -3.652 1.00 79.88 85 GLU A C 1
ATOM 609 O O . GLU A 1 85 ? -7.562 5.302 -3.319 1.00 79.88 85 GLU A O 1
ATOM 614 N N . LYS A 1 86 ? -9.323 6.219 -4.326 1.00 80.94 86 LYS A N 1
ATOM 615 C CA . LYS A 1 86 ? -9.871 4.918 -4.736 1.00 80.94 86 LYS A CA 1
ATOM 616 C C . LYS A 1 86 ? -9.136 4.395 -5.978 1.00 80.94 86 LYS A C 1
ATOM 618 O O . LYS A 1 86 ? -9.128 5.062 -7.008 1.00 80.94 86 LYS A O 1
ATOM 623 N N . GLY A 1 87 ? -8.614 3.175 -5.902 1.00 77.50 87 GLY A N 1
ATOM 624 C CA . GLY A 1 87 ? -7.817 2.520 -6.940 1.00 77.50 87 GLY A CA 1
ATOM 625 C C . GLY A 1 87 ? -6.314 2.753 -6.772 1.00 77.50 87 GLY A C 1
ATOM 626 O O . GLY A 1 87 ? -5.841 3.084 -5.689 1.00 77.50 87 GLY A O 1
ATOM 627 N N . CYS A 1 88 ? -5.557 2.563 -7.855 1.00 77.12 88 CYS A N 1
ATOM 628 C CA . CYS A 1 88 ? -4.128 2.875 -7.897 1.00 77.12 88 CYS A CA 1
ATOM 629 C C . CYS A 1 88 ? -3.957 4.404 -7.974 1.00 77.12 88 CYS A C 1
ATOM 631 O O . CYS A 1 88 ? -4.113 4.996 -9.044 1.00 77.12 88 CYS A O 1
ATOM 633 N N . GLY A 1 89 ? -3.709 5.030 -6.821 1.00 78.81 89 GLY A N 1
ATOM 634 C CA . GLY A 1 89 ? -3.554 6.476 -6.666 1.00 78.81 89 GLY A CA 1
ATOM 635 C C . GLY A 1 89 ? -2.093 6.915 -6.603 1.00 78.81 89 GLY A C 1
ATOM 636 O O . GLY A 1 89 ? -1.198 6.288 -7.180 1.00 78.81 89 GLY A O 1
ATOM 637 N N . THR A 1 90 ? -1.847 8.009 -5.888 1.00 80.19 90 THR A N 1
ATOM 638 C CA . THR A 1 90 ? -0.530 8.656 -5.788 1.00 80.19 90 THR A CA 1
ATOM 639 C C . THR A 1 90 ? 0.564 7.731 -5.233 1.00 80.19 90 THR A C 1
ATOM 641 O O . THR A 1 90 ? 1.688 7.745 -5.740 1.00 80.19 90 THR A O 1
ATOM 644 N N . GLY A 1 91 ? 0.269 6.892 -4.232 1.00 78.06 91 GLY A N 1
ATOM 645 C CA . GLY A 1 91 ? 1.242 5.949 -3.669 1.00 78.06 91 GLY A CA 1
ATOM 646 C C . GLY A 1 91 ? 1.619 4.860 -4.661 1.00 78.06 91 GLY A C 1
ATOM 647 O O . GLY A 1 91 ? 2.787 4.593 -4.926 1.00 78.06 91 GLY A O 1
ATOM 648 N N . CYS A 1 92 ? 0.618 4.277 -5.294 1.00 78.19 92 CYS A N 1
ATOM 649 C CA . CYS A 1 92 ? 0.795 3.269 -6.321 1.00 78.19 92 CYS A CA 1
ATOM 650 C C . CYS A 1 92 ? 1.595 3.806 -7.533 1.00 78.19 92 CYS A C 1
ATOM 652 O O . CYS A 1 92 ? 2.509 3.135 -8.018 1.00 78.19 92 CYS A O 1
ATOM 654 N N . GLN A 1 93 ? 1.349 5.051 -7.965 1.00 79.00 93 GLN A N 1
ATOM 655 C CA . GLN A 1 93 ? 2.150 5.720 -9.001 1.00 79.00 93 GLN A CA 1
ATOM 656 C C . GLN A 1 93 ? 3.594 5.988 -8.562 1.00 79.00 93 GLN A C 1
ATOM 658 O O . GLN A 1 93 ? 4.522 5.672 -9.305 1.00 79.00 93 GLN A O 1
ATOM 663 N N . ALA A 1 94 ? 3.800 6.505 -7.348 1.00 79.44 94 ALA A N 1
ATOM 664 C CA . ALA A 1 94 ? 5.136 6.739 -6.802 1.00 79.44 94 ALA A CA 1
ATOM 665 C C . ALA A 1 94 ? 5.932 5.432 -6.602 1.00 79.44 94 ALA A C 1
ATOM 667 O O . ALA A 1 94 ? 7.164 5.432 -6.671 1.00 79.44 94 ALA A O 1
ATOM 668 N N . CYS A 1 95 ? 5.236 4.314 -6.370 1.00 79.69 95 CYS A N 1
ATOM 669 C CA . CYS A 1 95 ? 5.822 2.980 -6.277 1.00 79.69 95 CYS A CA 1
ATOM 670 C C . CYS A 1 95 ? 6.328 2.526 -7.649 1.00 79.69 95 CYS A C 1
ATOM 672 O O . CYS A 1 95 ? 7.487 2.131 -7.764 1.00 79.69 95 CYS A O 1
ATOM 674 N N . LYS A 1 96 ? 5.507 2.694 -8.697 1.00 76.94 96 LYS A N 1
ATOM 675 C CA . LYS A 1 96 ? 5.871 2.394 -10.094 1.00 76.94 96 LYS A CA 1
ATOM 676 C C . LYS A 1 96 ? 7.055 3.223 -10.597 1.00 76.94 96 LYS A C 1
ATOM 678 O O . LYS A 1 96 ? 7.851 2.738 -11.388 1.00 76.94 96 LYS A O 1
ATOM 683 N N . SER A 1 97 ? 7.206 4.465 -10.146 1.00 76.69 97 SER A N 1
ATOM 684 C CA . SER A 1 97 ? 8.359 5.300 -10.510 1.00 76.69 97 SER A CA 1
ATOM 685 C C . SER A 1 97 ? 9.586 5.086 -9.615 1.00 76.69 97 SER A C 1
ATOM 687 O O . SER A 1 97 ? 10.632 5.681 -9.873 1.00 76.69 97 SER A O 1
ATOM 689 N N . GLY A 1 98 ? 9.489 4.280 -8.550 1.00 72.12 98 GLY A N 1
ATOM 690 C CA . GLY A 1 98 ? 10.568 4.118 -7.567 1.00 72.12 98 GLY A CA 1
ATOM 691 C C . GLY A 1 98 ? 10.902 5.411 -6.806 1.00 72.12 98 GLY A C 1
ATOM 692 O O . GLY A 1 98 ? 12.031 5.587 -6.341 1.00 72.12 98 GLY A O 1
ATOM 693 N N . THR A 1 99 ? 9.946 6.340 -6.695 1.00 73.19 99 THR A N 1
ATOM 694 C CA . THR A 1 99 ? 10.117 7.662 -6.058 1.00 73.19 99 THR A CA 1
ATOM 695 C C . THR A 1 99 ? 9.390 7.785 -4.720 1.00 73.19 99 THR A C 1
ATOM 697 O O . THR A 1 99 ? 9.281 8.883 -4.180 1.00 73.19 99 THR A O 1
ATOM 700 N N . LEU A 1 100 ? 8.875 6.684 -4.179 1.00 66.62 100 LEU A N 1
ATOM 701 C CA . LEU A 1 100 ? 8.248 6.654 -2.862 1.00 66.62 100 LEU A CA 1
ATOM 702 C C . LEU A 1 100 ? 9.343 6.738 -1.783 1.00 66.62 100 LEU A C 1
ATOM 704 O O . LEU A 1 100 ? 10.130 5.804 -1.627 1.00 66.62 100 LEU A O 1
ATOM 708 N N . HIS A 1 101 ? 9.426 7.889 -1.110 1.00 56.75 101 HIS A N 1
ATOM 709 C CA . HIS A 1 101 ? 10.417 8.217 -0.078 1.00 56.75 101 HIS A CA 1
ATOM 710 C C . HIS A 1 101 ? 9.781 8.216 1.306 1.00 56.75 101 HIS A C 1
ATOM 712 O O . HIS A 1 101 ? 8.782 8.946 1.503 1.00 56.75 101 HIS A O 1
#

Radius of gyration: 23.85 Å; chains: 1; bounding box: 56×17×71 Å

pLDDT: mean 74.25, std 9.94, range [49.78, 86.62]

Secondary structure (DSSP, 8-state):
--SHHHHHHHHHHHHHHHHHHHHHHHHHHHHHHHHHHHHHHHHHHHHHHHHHHHHH-TT---HHHHHHHHHHHB-TTSBBTTT--BSS-HHHHHHHTT---

Sequence (101 aa):
MKAQTAMEYLVLTAVVLTIVTVVSYMILTASKASGQTASEMTCRATASSYKLAIMADPNACDAECEKACEKACVDSNGYDVIGGEKGCGTGCQACKSGTLH

Foldseek 3Di:
DPVVVVVVVVVVVVVVVVVVVVVVVVVVVVVVVVVLVVLLVQLLVLLQVVLVVCVVPVPSDDPVSLVVNQVSQADPVQAGSPPRHHHCDDSSVCSNVSNRD